Protein AF-A0AAJ1PXS3-F1 (afdb_monomer_lite)

Secondary structure (DSSP, 8-state):
----------S-----TTSSS-S-HHHHHHHHHHHHHHHHHHHHHSHHHHHHHHHHHHHHHHHHHHHHHHTT---GGG-TTHHHHHHHT-HHHHHHHHHHHHHHHHHTSS--HHHHHHHHHHHHHHHHHHHHHHHHHHHT-----

Structure (mmCIF, N/CA/C/O backbone):
data_AF-A0AAJ1PXS3-F1
#
_entry.id   AF-A0AAJ1PXS3-F1
#
loop_
_atom_site.group_PDB
_atom_site.id
_atom_site.type_symbol
_atom_site.label_atom_id
_atom_site.label_alt_id
_atom_site.label_comp_id
_atom_site.label_asym_id
_atom_site.label_entity_id
_atom_site.label_seq_id
_atom_site.pdbx_PDB_ins_code
_atom_site.Cartn_x
_atom_site.Cartn_y
_atom_site.Cartn_z
_atom_site.occupancy
_atom_site.B_iso_or_equiv
_atom_site.auth_seq_id
_atom_site.auth_comp_id
_atom_site.auth_asym_id
_atom_site.auth_atom_id
_atom_site.pdbx_PDB_model_num
ATOM 1 N N . MET A 1 1 ? 68.675 39.788 49.859 1.00 35.25 1 MET A N 1
ATOM 2 C CA . MET A 1 1 ? 68.290 41.190 50.119 1.00 35.25 1 MET A CA 1
ATOM 3 C C . MET A 1 1 ? 66.802 41.316 49.844 1.00 35.25 1 MET A C 1
ATOM 5 O O . MET A 1 1 ? 66.431 40.938 48.748 1.00 35.25 1 MET A O 1
ATOM 9 N N . SER A 1 2 ? 66.034 41.761 50.854 1.00 37.41 2 SER A N 1
ATOM 10 C CA . SER A 1 2 ? 64.747 42.503 50.823 1.00 37.41 2 SER A CA 1
ATOM 11 C C . SER A 1 2 ? 63.659 42.139 49.794 1.00 37.41 2 SER A C 1
ATOM 13 O O . SER A 1 2 ? 63.946 41.996 48.622 1.00 37.41 2 SER A O 1
ATOM 15 N N . SER A 1 3 ? 62.356 42.128 50.084 1.00 36.72 3 SER A N 1
ATOM 16 C CA . SER A 1 3 ? 61.568 42.507 51.264 1.00 36.72 3 SER A CA 1
ATOM 17 C C . SER A 1 3 ? 60.103 42.063 51.046 1.00 36.72 3 SER A C 1
ATOM 19 O O . SER A 1 3 ? 59.695 41.721 49.942 1.00 36.72 3 SER A O 1
ATOM 21 N N . THR A 1 4 ? 59.372 42.084 52.151 1.00 42.66 4 THR A N 1
ATOM 22 C CA . THR A 1 4 ? 58.052 41.591 52.574 1.00 42.66 4 THR A CA 1
ATOM 23 C C . THR A 1 4 ? 56.787 42.218 51.934 1.00 42.66 4 THR A C 1
ATOM 25 O O . THR A 1 4 ? 56.844 43.338 51.437 1.00 42.66 4 THR A O 1
ATOM 28 N N . LEU A 1 5 ? 55.645 41.537 52.194 1.00 39.19 5 LEU A N 1
ATOM 29 C CA . LEU A 1 5 ? 54.218 41.970 52.277 1.00 39.19 5 LEU A CA 1
ATOM 30 C C . LEU A 1 5 ? 53.416 41.857 50.964 1.00 39.19 5 LEU A C 1
ATOM 32 O O . LEU A 1 5 ? 53.876 42.314 49.934 1.00 39.19 5 LEU A O 1
ATOM 36 N N . GLY A 1 6 ? 52.200 41.307 50.886 1.00 34.50 6 GLY A N 1
ATOM 37 C CA . GLY A 1 6 ? 51.200 40.855 51.860 1.00 34.50 6 GLY A CA 1
ATOM 38 C C . GLY A 1 6 ? 49.787 41.054 51.258 1.00 34.50 6 GLY A C 1
ATOM 39 O O . GLY A 1 6 ? 49.642 41.863 50.349 1.00 34.50 6 GLY A O 1
ATOM 40 N N . ALA A 1 7 ? 48.784 40.358 51.818 1.00 39.12 7 ALA A N 1
ATOM 41 C CA . ALA A 1 7 ? 47.315 40.445 51.619 1.00 39.12 7 ALA A CA 1
ATOM 42 C C . ALA A 1 7 ? 46.698 39.317 50.759 1.00 39.12 7 ALA A C 1
ATOM 44 O O . ALA A 1 7 ? 46.916 39.234 49.559 1.00 39.12 7 ALA A O 1
ATOM 45 N N . PHE A 1 8 ? 46.090 38.296 51.378 1.00 39.41 8 PHE A N 1
ATOM 46 C CA . PHE A 1 8 ? 44.683 38.237 51.830 1.00 39.41 8 PHE A CA 1
ATOM 47 C C . PHE A 1 8 ? 43.662 38.407 50.695 1.00 39.41 8 PHE A C 1
ATOM 49 O O . PHE A 1 8 ? 43.231 39.516 50.401 1.00 39.41 8 PHE A O 1
ATOM 56 N N . THR A 1 9 ? 43.182 37.281 50.168 1.00 43.16 9 THR A N 1
ATOM 57 C CA . THR A 1 9 ? 41.796 37.146 49.706 1.00 43.16 9 THR A CA 1
ATOM 58 C C . THR A 1 9 ? 41.196 35.862 50.276 1.00 43.16 9 THR A C 1
ATOM 60 O O . THR A 1 9 ? 41.877 34.881 50.577 1.00 43.16 9 THR A O 1
ATOM 63 N N . THR A 1 10 ? 39.915 35.967 50.583 1.00 37.00 10 THR A N 1
ATOM 64 C CA . THR A 1 10 ? 39.189 35.256 51.629 1.00 37.00 10 THR A CA 1
ATOM 65 C C . THR A 1 10 ? 38.614 33.924 51.148 1.00 37.00 10 THR A C 1
ATOM 67 O O . THR A 1 10 ? 38.232 33.754 49.996 1.00 37.00 10 THR A O 1
ATOM 70 N N . ARG A 1 11 ? 38.503 32.981 52.087 1.00 40.62 11 ARG A N 1
ATOM 71 C CA . ARG A 1 11 ? 37.825 31.682 51.989 1.00 40.62 11 ARG A CA 1
ATOM 72 C C . ARG A 1 11 ? 36.327 31.860 51.702 1.00 40.62 11 ARG A C 1
ATOM 74 O O . ARG A 1 11 ? 35.537 31.858 52.640 1.00 40.62 11 ARG A O 1
ATOM 81 N N . ALA A 1 12 ? 35.935 32.017 50.441 1.00 41.00 12 ALA A N 1
ATOM 82 C CA . ALA A 1 12 ? 34.523 32.030 50.049 1.00 41.00 12 ALA A CA 1
ATOM 83 C C . ALA A 1 12 ? 34.316 31.744 48.551 1.00 41.00 12 ALA A C 1
ATOM 85 O O . ALA A 1 12 ? 33.699 32.549 47.876 1.00 41.00 12 ALA A O 1
ATOM 86 N N . GLU A 1 13 ? 34.825 30.630 48.008 1.00 37.28 13 GLU A N 1
ATOM 87 C CA . GLU A 1 13 ? 34.508 30.265 46.608 1.00 37.28 13 GLU A CA 1
ATOM 88 C C . GLU A 1 13 ? 34.712 28.774 46.279 1.00 37.28 13 GLU A C 1
ATOM 90 O O . GLU A 1 13 ? 35.157 28.383 45.205 1.00 37.28 13 GLU A O 1
ATOM 95 N N . GLN A 1 14 ? 34.373 27.898 47.227 1.00 37.06 14 GLN A N 1
ATOM 96 C CA . GLN A 1 14 ? 34.227 26.457 46.977 1.00 37.06 14 GLN A CA 1
ATOM 97 C C . GLN A 1 14 ? 32.895 25.967 47.548 1.00 37.06 14 GLN A C 1
ATOM 99 O O . GLN A 1 14 ? 32.838 25.053 48.366 1.00 37.06 14 GLN A O 1
ATOM 104 N N . SER A 1 15 ? 31.800 26.604 47.134 1.00 35.62 15 SER A N 1
ATOM 105 C CA . SER A 1 15 ? 30.462 26.045 47.299 1.00 35.62 15 SER A CA 1
ATOM 106 C C . SER A 1 15 ? 30.065 25.309 46.023 1.00 35.62 15 SER A C 1
ATOM 108 O O . SER A 1 15 ? 29.750 25.909 45.001 1.00 35.62 15 SER A O 1
ATOM 110 N N . ASP A 1 16 ? 30.067 23.988 46.149 1.00 48.03 16 ASP A N 1
ATOM 111 C CA . ASP A 1 16 ? 28.994 23.145 45.636 1.00 48.03 16 ASP A CA 1
ATOM 112 C C . ASP A 1 16 ? 28.876 22.944 44.112 1.00 48.03 16 ASP A C 1
ATOM 114 O O . ASP A 1 16 ? 27.896 23.305 43.467 1.00 48.03 16 ASP A O 1
ATOM 118 N N . LYS A 1 17 ? 29.855 22.229 43.543 1.00 39.69 17 LYS A N 1
ATOM 119 C CA . LYS A 1 17 ? 29.718 21.567 42.230 1.00 39.69 17 LYS A CA 1
ATOM 120 C C . LYS A 1 17 ? 28.902 20.258 42.281 1.00 39.69 17 LYS A C 1
ATOM 122 O O . LYS A 1 17 ? 28.850 19.554 41.281 1.00 39.69 17 LYS A O 1
ATOM 127 N N . ARG A 1 18 ? 28.284 19.899 43.418 1.00 37.97 18 ARG A N 1
ATOM 128 C CA . ARG A 1 18 ? 27.483 18.663 43.553 1.00 37.97 18 ARG A CA 1
ATOM 129 C C . ARG A 1 18 ? 25.984 18.866 43.332 1.00 37.97 18 ARG A C 1
ATOM 131 O O . ARG A 1 18 ? 25.262 17.882 43.274 1.00 37.97 18 ARG A O 1
ATOM 138 N N . ARG A 1 19 ? 25.522 20.105 43.146 1.00 36.56 19 ARG A N 1
ATOM 139 C CA . ARG A 1 19 ? 24.089 20.428 43.044 1.00 36.56 19 ARG A CA 1
ATOM 140 C C . ARG A 1 19 ? 23.492 20.397 41.628 1.00 36.56 19 ARG A C 1
ATOM 142 O O . ARG A 1 19 ? 22.284 20.494 41.492 1.00 36.56 19 ARG A O 1
ATOM 149 N N . TRP A 1 20 ? 24.312 20.272 40.581 1.00 30.86 20 TRP A N 1
ATOM 150 C CA . TRP A 1 20 ? 23.882 20.445 39.178 1.00 30.86 20 TRP A CA 1
ATOM 151 C C . TRP A 1 20 ? 23.625 19.149 38.390 1.00 30.86 20 TRP A C 1
ATOM 153 O O . TRP A 1 20 ? 23.290 19.229 37.216 1.00 30.86 20 TRP A O 1
ATOM 163 N N . THR A 1 21 ? 23.776 17.968 38.997 1.00 41.88 21 THR A N 1
ATOM 164 C CA . THR A 1 21 ? 23.478 16.677 38.323 1.00 41.88 21 THR A CA 1
ATOM 165 C C . THR A 1 21 ? 22.140 16.069 38.738 1.00 41.88 21 THR A C 1
ATOM 167 O O . THR A 1 21 ? 21.805 14.985 38.291 1.00 41.88 21 THR A O 1
ATOM 170 N N . ASP A 1 22 ? 21.361 16.794 39.539 1.00 45.19 22 ASP A N 1
ATOM 171 C CA . ASP A 1 22 ? 20.013 16.404 39.967 1.00 45.19 22 ASP A CA 1
ATOM 172 C C . ASP A 1 22 ? 18.957 17.223 39.200 1.00 45.19 22 ASP A C 1
ATOM 174 O O . ASP A 1 22 ? 17.957 17.683 39.751 1.00 45.19 22 ASP A O 1
ATOM 178 N N . VAL A 1 23 ? 19.240 17.506 37.920 1.00 52.03 23 VAL A N 1
ATOM 179 C CA . VAL A 1 23 ? 18.258 18.077 36.991 1.00 52.03 23 VAL A CA 1
ATOM 180 C C . VAL A 1 23 ? 17.321 16.942 36.595 1.00 52.03 23 VAL A C 1
ATOM 182 O O . VAL A 1 23 ? 17.567 16.223 35.640 1.00 52.03 23 VAL A O 1
ATOM 185 N N . ASP A 1 24 ? 16.316 16.766 37.445 1.00 55.88 24 ASP A N 1
ATOM 186 C CA . ASP A 1 24 ? 15.012 16.137 37.239 1.00 55.88 24 ASP A CA 1
ATOM 187 C C . ASP A 1 24 ? 14.907 15.116 36.086 1.00 55.88 24 ASP A C 1
ATOM 189 O O . ASP A 1 24 ? 14.288 15.374 35.053 1.00 55.88 24 ASP A O 1
ATOM 193 N N . ASP A 1 25 ? 15.419 13.907 36.335 1.00 53.34 25 ASP A N 1
ATOM 194 C CA . ASP A 1 25 ? 15.112 12.653 35.612 1.00 53.34 25 ASP A CA 1
ATOM 195 C C . ASP A 1 25 ? 13.588 12.456 35.424 1.00 53.34 25 ASP A C 1
ATOM 197 O O . ASP A 1 25 ? 13.117 11.877 34.452 1.00 53.34 25 ASP A O 1
ATOM 201 N N . ARG A 1 26 ? 12.770 13.049 36.310 1.00 49.19 26 ARG A N 1
ATOM 202 C CA . ARG A 1 26 ? 11.301 12.999 36.229 1.00 49.19 26 ARG A CA 1
ATOM 203 C C . ARG A 1 26 ? 10.712 13.785 35.060 1.00 49.19 26 ARG A C 1
ATOM 205 O O . ARG A 1 26 ? 9.557 13.559 34.705 1.00 49.19 26 ARG A O 1
ATOM 212 N N . SER A 1 27 ? 11.459 14.740 34.506 1.00 50.22 27 SER A N 1
ATOM 213 C CA . SER A 1 27 ? 10.998 15.547 33.374 1.00 50.22 27 SER A CA 1
ATOM 214 C C . SER A 1 27 ? 11.087 14.785 32.049 1.00 50.22 27 SER A C 1
ATOM 216 O O . SER A 1 27 ? 10.171 14.920 31.241 1.00 50.22 27 SER A O 1
ATOM 218 N N . GLU A 1 28 ? 12.102 13.927 31.878 1.00 54.34 28 GLU A N 1
ATOM 219 C CA . GLU A 1 28 ? 12.219 12.996 30.744 1.00 54.34 28 GLU A CA 1
ATOM 220 C C . GLU A 1 28 ? 11.205 11.847 30.867 1.00 54.34 28 GLU A C 1
ATOM 222 O O . GLU A 1 28 ? 10.489 11.545 29.914 1.00 54.34 28 GLU A O 1
ATOM 227 N N . THR A 1 29 ? 11.012 11.285 32.068 1.00 60.03 29 THR A N 1
ATOM 228 C CA . THR A 1 29 ? 10.004 10.226 32.261 1.00 60.03 29 THR A CA 1
ATOM 229 C C . THR A 1 29 ? 8.576 10.726 32.046 1.00 60.03 29 THR A C 1
ATOM 231 O O . THR A 1 29 ? 7.736 9.994 31.537 1.00 60.03 29 THR A O 1
ATOM 234 N N . ALA A 1 30 ? 8.276 11.974 32.422 1.00 61.66 30 ALA A N 1
ATOM 235 C CA . ALA A 1 30 ? 6.953 12.553 32.204 1.00 61.66 30 ALA A CA 1
ATOM 236 C C . ALA A 1 30 ? 6.674 12.818 30.715 1.00 61.66 30 ALA A C 1
ATOM 238 O O . ALA A 1 30 ? 5.530 12.670 30.285 1.00 61.66 30 ALA A O 1
ATOM 239 N N . SER A 1 31 ? 7.686 13.189 29.918 1.00 64.81 31 SER A N 1
ATOM 240 C CA . SER A 1 31 ? 7.533 13.259 28.459 1.00 64.81 31 SER A CA 1
ATOM 241 C C . SER A 1 31 ? 7.320 11.879 27.848 1.00 64.81 31 SER A C 1
ATOM 243 O O . SER A 1 31 ? 6.391 11.729 27.060 1.00 64.81 31 SER A O 1
ATOM 245 N N . ASP A 1 32 ? 8.077 10.869 28.279 1.00 73.88 32 ASP A N 1
ATOM 246 C CA . ASP A 1 32 ? 7.943 9.495 27.781 1.00 73.88 32 ASP A CA 1
ATOM 247 C C . ASP A 1 32 ? 6.567 8.896 28.123 1.00 73.88 32 ASP A C 1
ATOM 249 O O . ASP A 1 32 ? 5.936 8.229 27.302 1.00 73.88 32 ASP A O 1
ATOM 253 N N . GLU A 1 33 ? 6.050 9.168 29.325 1.00 74.62 33 GLU A N 1
ATOM 254 C CA . GLU A 1 33 ? 4.712 8.746 29.752 1.00 74.62 33 GLU A CA 1
ATOM 255 C C . GLU A 1 33 ? 3.603 9.425 28.940 1.00 74.62 33 GLU A C 1
ATOM 257 O O . GLU A 1 33 ? 2.620 8.779 28.567 1.00 74.62 33 GLU A O 1
ATOM 262 N N . VAL A 1 34 ? 3.744 10.722 28.653 1.00 75.38 34 VAL A N 1
ATOM 263 C CA . VAL A 1 34 ? 2.778 11.470 27.837 1.00 75.38 34 VAL A CA 1
ATOM 264 C C . VAL A 1 34 ? 2.829 11.023 26.377 1.00 75.38 34 VAL A C 1
ATOM 266 O O . VAL A 1 34 ? 1.768 10.870 25.772 1.00 75.38 34 VAL A O 1
ATOM 269 N N . GLU A 1 35 ? 4.014 10.770 25.817 1.00 74.31 35 GLU A N 1
ATOM 270 C CA . GLU A 1 35 ? 4.167 10.207 24.471 1.00 74.31 35 GLU A CA 1
ATOM 271 C C . GLU A 1 35 ? 3.548 8.812 24.390 1.00 74.31 35 GLU A C 1
ATOM 273 O O . GLU A 1 35 ? 2.696 8.574 23.535 1.00 74.31 35 GLU A O 1
ATOM 278 N N . SER A 1 36 ? 3.853 7.934 25.347 1.00 74.75 36 SER A N 1
ATOM 279 C CA . SER A 1 36 ? 3.259 6.598 25.425 1.00 74.75 36 SER A CA 1
ATOM 280 C C . SER A 1 36 ? 1.730 6.646 25.557 1.00 74.75 36 SER A C 1
ATOM 282 O O . SER A 1 36 ? 1.014 5.887 24.900 1.00 74.75 36 SER A O 1
ATOM 284 N N . ALA A 1 37 ? 1.193 7.570 26.359 1.00 71.00 37 ALA A N 1
ATOM 285 C CA . ALA A 1 37 ? -0.249 7.756 26.504 1.00 71.00 37 ALA A CA 1
ATOM 286 C C . ALA A 1 37 ? -0.902 8.331 25.236 1.00 71.00 37 ALA A C 1
ATOM 288 O O . ALA A 1 37 ? -2.027 7.951 24.899 1.00 71.00 37 ALA A O 1
ATOM 289 N N . LEU A 1 38 ? -0.218 9.230 24.524 1.00 71.38 38 LEU A N 1
ATOM 290 C CA . LEU A 1 38 ? -0.682 9.785 23.255 1.00 71.38 38 LEU A CA 1
ATOM 291 C C . LEU A 1 38 ? -0.698 8.713 22.160 1.00 71.38 38 LEU A C 1
ATOM 293 O O . LEU A 1 38 ? -1.700 8.592 21.453 1.00 71.38 38 LEU A O 1
ATOM 297 N N . GLU A 1 39 ? 0.352 7.897 22.070 1.00 69.75 39 GLU A N 1
ATOM 298 C CA . GLU A 1 39 ? 0.412 6.730 21.188 1.00 69.75 39 GLU A CA 1
ATOM 299 C C . GLU A 1 39 ? -0.721 5.749 21.509 1.00 69.75 39 GLU A C 1
ATOM 301 O O . GLU A 1 39 ? -1.482 5.357 20.621 1.00 69.75 39 GLU A O 1
ATOM 306 N N . ALA A 1 40 ? -0.917 5.417 22.789 1.00 68.75 40 ALA A N 1
ATOM 307 C CA . ALA A 1 40 ? -2.003 4.548 23.233 1.00 68.75 40 ALA A CA 1
ATOM 308 C C . ALA A 1 40 ? -3.389 5.121 22.888 1.00 68.75 40 ALA A C 1
ATOM 310 O O . ALA A 1 40 ? -4.276 4.378 22.469 1.00 68.75 40 ALA A O 1
ATOM 311 N N . ALA A 1 41 ? -3.592 6.436 23.014 1.00 64.25 41 ALA A N 1
ATOM 312 C CA . ALA A 1 41 ? -4.847 7.096 22.659 1.00 64.25 41 ALA A CA 1
ATOM 313 C C . ALA A 1 41 ? -5.098 7.107 21.139 1.00 64.25 41 ALA A C 1
ATOM 315 O O . ALA A 1 41 ? -6.226 6.874 20.695 1.00 64.25 41 ALA A O 1
ATOM 316 N N . GLN A 1 42 ? -4.061 7.334 20.330 1.00 65.56 42 GLN A N 1
ATOM 317 C CA . GLN A 1 42 ? -4.139 7.259 18.869 1.00 65.56 42 GLN A CA 1
ATOM 318 C C . GLN A 1 42 ? -4.466 5.836 18.404 1.00 65.56 42 GLN A C 1
ATOM 320 O O . GLN A 1 42 ? -5.363 5.658 17.574 1.00 65.56 42 GLN A O 1
ATOM 325 N N . LEU A 1 43 ? -3.820 4.828 18.993 1.00 61.84 43 LEU A N 1
ATOM 326 C CA . LEU A 1 43 ? -4.128 3.413 18.778 1.00 61.84 43 LEU A CA 1
ATOM 327 C C . LEU A 1 43 ? -5.574 3.089 19.189 1.00 61.84 43 LEU A C 1
ATOM 329 O O . LEU A 1 43 ? -6.322 2.488 18.417 1.00 61.84 43 LEU A O 1
ATOM 333 N N . ALA A 1 44 ? -6.012 3.567 20.358 1.00 60.56 44 ALA A N 1
ATOM 334 C CA . ALA A 1 44 ? -7.360 3.339 20.877 1.00 60.56 44 ALA A CA 1
ATOM 335 C C . ALA A 1 44 ? -8.464 4.006 20.038 1.00 60.56 44 ALA A C 1
ATOM 337 O O . ALA A 1 44 ? -9.581 3.489 19.975 1.00 60.56 44 ALA A O 1
ATOM 338 N N . SER A 1 45 ? -8.168 5.124 19.364 1.00 67.06 45 SER A N 1
ATOM 339 C CA . SER A 1 45 ? -9.121 5.784 18.461 1.00 67.06 45 SER A CA 1
ATOM 340 C C . SER A 1 45 ? -9.506 4.911 17.256 1.00 67.06 45 SER A C 1
ATOM 342 O O . SER A 1 45 ? -10.560 5.117 16.655 1.00 67.06 45 SER A O 1
ATOM 344 N N . GLY A 1 46 ? -8.665 3.933 16.895 1.00 71.75 46 GLY A N 1
ATOM 345 C CA . GLY A 1 46 ? -8.821 3.075 15.717 1.00 71.75 46 GLY A CA 1
ATOM 346 C C . GLY A 1 46 ? -8.519 3.770 14.384 1.00 71.75 46 GLY A C 1
ATOM 347 O O . GLY A 1 46 ? -8.197 3.095 13.410 1.00 71.75 46 GLY A O 1
ATOM 348 N N . GLU A 1 47 ? -8.543 5.104 14.334 1.00 85.50 47 GLU A N 1
ATOM 349 C CA . GLU A 1 47 ? -8.279 5.885 13.119 1.00 85.50 47 GLU A CA 1
ATOM 350 C C . GLU A 1 47 ? -6.824 5.748 12.652 1.00 85.50 47 GLU A C 1
ATOM 352 O O . GLU A 1 47 ? -6.576 5.621 11.454 1.00 85.50 47 GLU A O 1
ATOM 357 N N . TYR A 1 48 ? -5.867 5.673 13.586 1.00 90.12 48 TYR A N 1
ATOM 358 C CA . TYR A 1 48 ? -4.472 5.368 13.252 1.00 90.12 48 TYR A CA 1
ATOM 359 C C . TYR A 1 48 ? -4.351 4.011 12.549 1.00 90.12 48 TYR A C 1
ATOM 361 O O . TYR A 1 48 ? -3.769 3.929 11.469 1.00 90.12 48 TYR A O 1
ATOM 369 N N . GLY A 1 49 ? -4.968 2.968 13.119 1.00 93.81 49 GLY A N 1
ATOM 370 C CA . GLY A 1 49 ? -4.985 1.622 12.543 1.00 93.81 49 GLY A CA 1
ATOM 371 C C . GLY A 1 49 ? -5.580 1.597 11.136 1.00 93.81 49 GLY A C 1
ATOM 372 O O . GLY A 1 49 ? -5.033 0.961 10.238 1.00 93.81 49 GLY A O 1
ATOM 373 N N . ILE A 1 50 ? -6.679 2.323 10.922 1.00 95.56 50 ILE A N 1
ATOM 374 C CA . ILE A 1 50 ? -7.328 2.444 9.611 1.00 95.56 50 ILE A CA 1
ATOM 375 C C . ILE A 1 50 ? -6.398 3.128 8.605 1.00 95.56 50 ILE A C 1
ATOM 377 O O . ILE A 1 50 ? -6.265 2.646 7.480 1.00 95.56 50 ILE A O 1
ATOM 381 N N . ALA A 1 51 ? -5.728 4.211 9.003 1.00 94.88 51 ALA A N 1
ATOM 382 C CA . ALA A 1 51 ? -4.806 4.939 8.139 1.00 94.88 51 ALA A CA 1
ATOM 383 C C . ALA A 1 51 ? -3.608 4.075 7.716 1.00 94.88 51 ALA A C 1
ATOM 385 O O . ALA A 1 51 ? -3.312 3.985 6.525 1.00 94.88 51 ALA A O 1
ATOM 386 N N . VAL A 1 52 ? -2.954 3.380 8.656 1.00 96.12 52 VAL A N 1
ATOM 387 C CA . VAL A 1 52 ? -1.817 2.506 8.313 1.00 96.12 52 VAL A CA 1
ATOM 388 C C . VAL A 1 52 ? -2.253 1.296 7.481 1.00 96.12 52 VAL A C 1
ATOM 390 O O . VAL A 1 52 ? -1.546 0.903 6.552 1.00 96.12 52 VAL A O 1
ATOM 393 N N . ALA A 1 53 ? -3.447 0.750 7.734 1.00 97.88 53 ALA A N 1
ATOM 394 C CA . ALA A 1 53 ? -4.012 -0.329 6.927 1.00 97.88 53 ALA A CA 1
ATOM 395 C C . ALA A 1 53 ? -4.347 0.119 5.493 1.00 97.88 53 ALA A C 1
ATOM 397 O O . ALA A 1 53 ? -4.191 -0.670 4.564 1.00 97.88 53 ALA A O 1
ATOM 398 N N . ALA A 1 54 ? -4.762 1.376 5.298 1.00 97.81 54 ALA A N 1
ATOM 399 C CA . ALA A 1 54 ? -5.007 1.952 3.975 1.00 97.81 54 ALA A CA 1
ATOM 400 C C . ALA A 1 54 ? -3.718 2.167 3.163 1.00 97.81 54 ALA A C 1
ATOM 402 O O . ALA A 1 54 ? -3.764 2.141 1.938 1.00 97.81 54 ALA A O 1
ATOM 403 N N . VAL A 1 55 ? -2.573 2.372 3.821 1.00 97.50 55 VAL A N 1
ATOM 404 C CA . VAL A 1 55 ? -1.274 2.546 3.148 1.00 97.50 55 VAL A CA 1
ATOM 405 C C . VAL A 1 55 ? -0.644 1.203 2.783 1.00 97.50 55 VAL A C 1
ATOM 407 O O . VAL A 1 55 ? -0.030 1.082 1.732 1.00 97.50 55 VAL A O 1
ATOM 410 N N . LEU A 1 56 ? -0.812 0.167 3.609 1.00 98.50 56 LEU A N 1
ATOM 411 C CA . LEU A 1 56 ? -0.122 -1.115 3.435 1.00 98.50 56 LEU A CA 1
ATOM 412 C C . LEU A 1 56 ? -0.190 -1.735 2.013 1.00 98.50 56 LEU A C 1
ATOM 414 O O . LEU A 1 56 ? 0.831 -2.285 1.587 1.00 98.50 56 LEU A O 1
ATOM 418 N N . PRO A 1 57 ? -1.305 -1.669 1.253 1.00 98.44 57 PRO A N 1
ATOM 419 C CA . PRO A 1 57 ? -1.351 -2.203 -0.106 1.00 98.44 57 PRO A CA 1
ATOM 420 C C . PRO A 1 57 ? -0.278 -1.646 -1.044 1.00 98.44 57 PRO A C 1
ATOM 422 O O . PRO A 1 57 ? 0.228 -2.415 -1.856 1.00 98.44 57 PRO A O 1
ATOM 425 N N . CYS A 1 58 ? 0.130 -0.377 -0.914 1.00 97.56 58 CYS A N 1
ATOM 426 C CA . CYS A 1 58 ? 1.130 0.203 -1.816 1.00 97.56 58 CYS A CA 1
ATOM 427 C C . CYS A 1 58 ? 2.519 -0.426 -1.628 1.00 97.56 58 CYS A C 1
ATOM 429 O O . CYS A 1 58 ? 3.238 -0.640 -2.598 1.00 97.56 58 CYS A O 1
ATOM 431 N N . PHE A 1 59 ? 2.878 -0.814 -0.401 1.00 98.19 59 PHE A N 1
ATOM 432 C CA . PHE A 1 59 ? 4.103 -1.571 -0.135 1.00 98.19 59 PHE A CA 1
ATOM 433 C C . PHE A 1 59 ? 3.943 -3.024 -0.576 1.00 98.19 59 PHE A C 1
ATOM 435 O O . PHE A 1 59 ? 4.739 -3.552 -1.351 1.00 98.19 59 PHE A O 1
ATOM 442 N N . TRP A 1 60 ? 2.882 -3.677 -0.101 1.00 98.50 60 TRP A N 1
ATOM 443 C CA . TRP A 1 60 ? 2.743 -5.121 -0.248 1.00 98.50 60 TRP A CA 1
ATOM 444 C C . TRP A 1 60 ? 2.470 -5.537 -1.700 1.00 98.50 60 TRP A C 1
ATOM 446 O O . TRP A 1 60 ? 3.131 -6.441 -2.209 1.00 98.50 60 TRP A O 1
ATOM 456 N N . ILE A 1 61 ? 1.549 -4.875 -2.404 1.00 98.44 61 ILE A N 1
ATOM 457 C CA . ILE A 1 61 ? 1.226 -5.231 -3.794 1.00 98.44 61 ILE A CA 1
ATOM 458 C C . ILE A 1 61 ? 2.444 -5.021 -4.691 1.00 98.44 61 ILE A C 1
ATOM 460 O O . ILE A 1 61 ? 2.771 -5.913 -5.469 1.00 98.44 61 ILE A O 1
ATOM 464 N N . TYR A 1 62 ? 3.152 -3.900 -4.552 1.00 98.06 62 TYR A N 1
ATOM 465 C CA . TYR A 1 62 ? 4.345 -3.643 -5.357 1.00 98.06 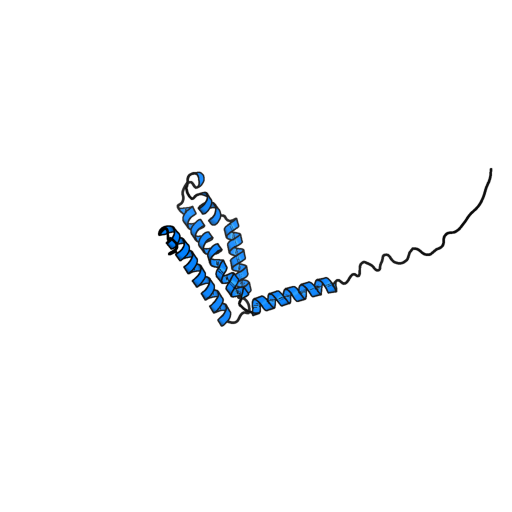62 TYR A CA 1
ATOM 466 C C . TYR A 1 62 ? 5.459 -4.647 -5.064 1.00 98.06 62 TYR A C 1
ATOM 468 O O . TYR A 1 62 ? 6.063 -5.157 -6.002 1.00 98.06 62 TYR A O 1
ATOM 476 N N . GLN A 1 63 ? 5.687 -4.997 -3.794 1.00 98.31 63 GLN A N 1
ATOM 477 C CA . GLN A 1 63 ? 6.669 -6.016 -3.420 1.00 98.31 63 GLN A CA 1
ATOM 478 C C . GLN A 1 63 ? 6.353 -7.375 -4.059 1.00 98.31 63 GLN A C 1
ATOM 480 O O . GLN A 1 63 ? 7.248 -8.035 -4.588 1.00 98.31 63 GLN A O 1
ATOM 485 N N . VAL A 1 64 ? 5.080 -7.787 -4.047 1.00 97.75 64 VAL A N 1
ATOM 486 C CA . VAL A 1 64 ? 4.630 -9.029 -4.695 1.00 97.75 64 VAL A CA 1
ATOM 487 C C . VAL A 1 64 ? 4.817 -8.944 -6.207 1.00 97.75 64 VAL A C 1
ATOM 489 O O . VAL A 1 64 ? 5.483 -9.799 -6.776 1.00 97.75 64 VAL A O 1
ATOM 492 N N . VAL A 1 65 ? 4.299 -7.901 -6.859 1.00 97.62 65 VAL A N 1
ATOM 493 C CA . VAL A 1 65 ? 4.386 -7.741 -8.320 1.00 97.62 65 VAL A CA 1
ATOM 494 C C . VAL A 1 65 ? 5.839 -7.680 -8.793 1.00 97.62 65 VAL A C 1
ATOM 496 O O . VAL A 1 65 ? 6.186 -8.342 -9.766 1.00 97.62 65 VAL A O 1
ATOM 499 N N . GLY A 1 66 ? 6.699 -6.927 -8.104 1.00 97.25 66 GLY A N 1
ATOM 500 C CA . GLY A 1 66 ? 8.123 -6.848 -8.421 1.00 97.25 66 GLY A CA 1
ATOM 501 C C . GLY A 1 66 ? 8.804 -8.212 -8.326 1.00 97.25 66 GLY A C 1
ATOM 502 O O . GLY A 1 66 ? 9.512 -8.604 -9.252 1.00 97.25 66 GLY A O 1
ATOM 503 N N . THR A 1 67 ? 8.537 -8.958 -7.248 1.00 96.81 67 THR A N 1
ATOM 504 C CA . THR A 1 67 ? 9.091 -10.306 -7.040 1.00 96.81 67 THR A CA 1
ATOM 505 C C . THR A 1 67 ? 8.633 -11.277 -8.134 1.00 96.81 67 THR A C 1
ATOM 507 O O . THR A 1 67 ? 9.463 -11.954 -8.727 1.00 96.81 67 THR A O 1
ATOM 510 N N . GLU A 1 68 ? 7.339 -11.302 -8.463 1.00 96.75 68 GLU A N 1
ATOM 511 C CA . GLU A 1 68 ? 6.788 -12.177 -9.512 1.00 96.75 68 GLU A CA 1
ATOM 512 C C . GLU A 1 68 ? 7.329 -11.823 -10.910 1.00 96.75 68 GLU A C 1
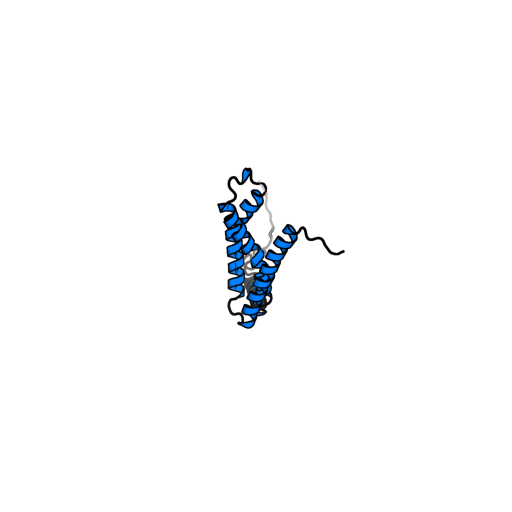ATOM 514 O O . GLU A 1 68 ? 7.595 -12.698 -11.736 1.00 96.75 68 GLU A O 1
ATOM 519 N N . LEU A 1 69 ? 7.525 -10.533 -11.201 1.00 97.31 69 LEU A N 1
ATOM 520 C CA . LEU A 1 69 ? 8.099 -10.103 -12.476 1.00 97.31 69 LEU A CA 1
ATOM 521 C C . LEU A 1 69 ? 9.583 -10.445 -12.583 1.00 97.31 69 LEU A C 1
ATOM 523 O O . LEU A 1 69 ? 10.031 -10.790 -13.676 1.00 97.31 69 LEU A O 1
ATOM 527 N N . LEU A 1 70 ? 10.338 -10.390 -11.483 1.00 96.81 70 LEU A N 1
ATOM 528 C CA . LEU A 1 70 ? 11.761 -10.736 -11.476 1.00 96.81 70 LEU A CA 1
ATOM 529 C C . LEU A 1 70 ? 12.005 -12.153 -12.019 1.00 96.81 70 LEU A C 1
ATOM 531 O O . LEU A 1 70 ? 12.938 -12.349 -12.798 1.00 96.81 70 LEU A O 1
ATOM 535 N N . ASP A 1 71 ? 11.124 -13.102 -11.697 1.00 92.69 71 ASP A N 1
ATOM 536 C CA . ASP A 1 71 ? 11.215 -14.494 -12.154 1.00 92.69 71 ASP A CA 1
ATOM 537 C C . ASP A 1 71 ? 11.086 -14.648 -13.682 1.00 92.69 71 ASP A C 1
ATOM 539 O O . ASP A 1 71 ? 11.526 -15.650 -14.251 1.00 92.69 71 ASP A O 1
ATOM 543 N N . THR A 1 72 ? 10.508 -13.658 -14.372 1.00 94.25 72 THR A N 1
ATOM 544 C CA . THR A 1 72 ? 10.247 -13.701 -15.824 1.00 94.25 72 THR A CA 1
ATOM 545 C C . THR A 1 72 ? 10.937 -12.592 -16.628 1.00 94.25 72 THR A C 1
ATOM 547 O O . THR A 1 72 ? 10.948 -12.655 -17.857 1.00 94.25 72 THR A O 1
ATOM 550 N N . ALA A 1 73 ? 11.556 -11.606 -15.969 1.00 93.06 73 ALA A N 1
ATOM 551 C CA . ALA A 1 73 ? 12.105 -10.400 -16.599 1.00 93.06 73 ALA A CA 1
ATOM 552 C C . ALA A 1 73 ? 13.367 -10.630 -17.452 1.00 93.06 73 ALA A C 1
ATOM 554 O O . ALA A 1 73 ? 13.694 -9.811 -18.313 1.00 93.06 73 ALA A O 1
ATOM 555 N N . GLY A 1 74 ? 14.088 -11.735 -17.237 1.00 93.25 74 GLY A N 1
ATOM 556 C CA . GLY A 1 74 ? 15.339 -12.020 -17.941 1.00 93.25 74 GLY A CA 1
ATOM 557 C C . GLY A 1 74 ? 16.479 -11.081 -17.528 1.00 93.25 74 GLY A C 1
ATOM 558 O O . GLY A 1 74 ? 16.765 -10.927 -16.344 1.00 93.25 74 GLY A O 1
ATOM 559 N N . ASP A 1 75 ? 17.173 -10.491 -18.505 1.00 95.12 75 ASP A N 1
ATOM 560 C CA . ASP A 1 75 ? 18.301 -9.580 -18.258 1.00 95.12 75 ASP A CA 1
ATOM 561 C C . ASP A 1 75 ? 17.803 -8.171 -17.902 1.00 95.12 75 ASP A C 1
ATOM 563 O O . ASP A 1 75 ? 17.462 -7.385 -18.790 1.00 95.12 75 ASP A O 1
ATOM 567 N N . LEU A 1 76 ? 17.784 -7.853 -16.603 1.00 95.62 76 LEU A N 1
ATOM 568 C CA . LEU A 1 76 ? 17.323 -6.558 -16.102 1.00 95.62 76 LEU A CA 1
ATOM 569 C C . LEU A 1 76 ? 18.112 -5.370 -16.666 1.00 95.62 76 LEU A C 1
ATOM 571 O O . LEU A 1 76 ? 17.506 -4.328 -16.893 1.00 95.62 76 LEU A O 1
ATOM 575 N N . GLU A 1 77 ? 19.412 -5.506 -16.951 1.00 96.06 77 GLU A N 1
ATOM 576 C CA . GLU A 1 77 ? 20.223 -4.388 -17.465 1.00 96.06 77 GLU A CA 1
ATOM 577 C C . GLU A 1 77 ? 19.771 -3.943 -18.862 1.00 96.06 77 GLU A C 1
ATOM 579 O O . GLU A 1 77 ? 19.944 -2.787 -19.249 1.00 96.06 77 GLU A O 1
ATOM 584 N N . LYS A 1 78 ? 19.183 -4.864 -19.632 1.00 96.44 78 LYS A N 1
ATOM 585 C CA . LYS A 1 78 ? 18.646 -4.595 -20.973 1.00 96.44 78 LYS A CA 1
ATOM 586 C C . LYS A 1 78 ? 17.126 -4.452 -20.988 1.00 96.44 78 LYS A C 1
ATOM 588 O O . LYS A 1 78 ? 16.556 -4.172 -22.044 1.00 96.44 78 LYS A O 1
ATOM 593 N N . HIS A 1 79 ? 16.462 -4.673 -19.856 1.00 96.31 79 HIS A N 1
ATOM 594 C CA . HIS A 1 79 ? 15.011 -4.679 -19.778 1.00 96.31 79 HIS A CA 1
ATOM 595 C C . HIS A 1 79 ? 14.482 -3.240 -19.670 1.00 96.31 79 HIS A C 1
ATOM 597 O O . HIS A 1 79 ? 14.913 -2.500 -18.787 1.00 96.31 79 HIS A O 1
ATOM 603 N N . PRO A 1 80 ? 13.500 -2.823 -20.494 1.00 96.94 80 PRO A N 1
ATOM 604 C CA . PRO A 1 80 ? 12.987 -1.446 -20.481 1.00 96.94 80 PRO A CA 1
ATOM 605 C C . PRO A 1 80 ? 12.364 -1.030 -19.138 1.00 96.94 80 PRO A C 1
ATOM 607 O O . PRO A 1 80 ? 12.241 0.157 -18.859 1.00 96.94 80 PRO A O 1
ATOM 610 N N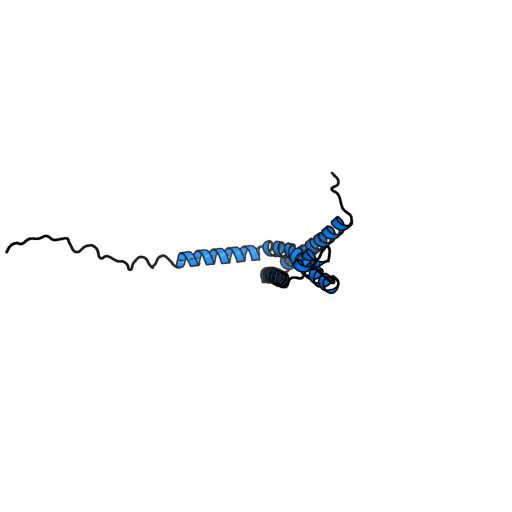 . TYR A 1 81 ? 11.989 -2.007 -18.306 1.00 96.62 81 TYR A N 1
ATOM 611 C CA . TYR A 1 81 ? 11.463 -1.809 -16.950 1.00 96.62 81 TYR A CA 1
ATOM 612 C C . TYR A 1 81 ? 12.388 -2.369 -15.856 1.00 96.62 81 TYR A C 1
ATOM 614 O O . TYR A 1 81 ? 11.934 -2.621 -14.742 1.00 96.62 81 TYR A O 1
ATOM 622 N N . GLY A 1 82 ? 13.663 -2.618 -16.179 1.00 97.56 82 GLY A N 1
ATOM 623 C CA . GLY A 1 82 ? 14.625 -3.284 -15.298 1.00 97.56 82 GLY A CA 1
ATOM 624 C C . GLY A 1 82 ? 14.777 -2.604 -13.940 1.00 97.56 82 GLY A C 1
ATOM 625 O O . GLY A 1 82 ? 14.666 -3.271 -12.915 1.00 97.56 82 GLY A O 1
ATOM 626 N N . ASP A 1 83 ? 14.919 -1.277 -13.929 1.00 97.94 83 ASP A N 1
ATOM 627 C CA . ASP A 1 83 ? 15.046 -0.488 -12.696 1.00 97.94 83 ASP A CA 1
ATOM 628 C C . ASP A 1 83 ? 13.807 -0.601 -11.798 1.00 97.94 83 ASP A C 1
ATOM 630 O O . ASP A 1 83 ? 13.922 -0.757 -10.583 1.00 97.94 83 ASP A O 1
ATOM 634 N N . TRP A 1 84 ? 12.610 -0.561 -12.392 1.00 97.94 84 TRP A N 1
ATOM 635 C CA . TRP A 1 84 ? 11.349 -0.655 -11.654 1.00 97.94 84 TRP A CA 1
ATOM 636 C C . TRP A 1 84 ? 11.189 -2.043 -11.023 1.00 97.94 84 TRP A C 1
ATOM 638 O O . TRP A 1 84 ? 10.919 -2.155 -9.829 1.00 97.94 84 TRP A O 1
ATOM 648 N N . ILE A 1 85 ? 11.429 -3.105 -11.800 1.00 98.12 85 ILE A N 1
ATOM 649 C CA . ILE A 1 85 ? 11.368 -4.490 -11.307 1.00 98.12 85 ILE A CA 1
ATOM 650 C C . ILE A 1 85 ? 12.424 -4.701 -10.217 1.00 98.12 85 ILE A C 1
ATOM 652 O O . ILE A 1 85 ? 12.108 -5.209 -9.143 1.00 98.12 85 ILE A O 1
ATOM 656 N N . GLY A 1 86 ? 13.659 -4.254 -10.460 1.00 97.62 86 GLY A N 1
ATOM 657 C CA . GLY A 1 86 ? 14.769 -4.370 -9.518 1.00 97.62 86 GLY A CA 1
ATOM 658 C C . GLY A 1 86 ? 14.522 -3.639 -8.199 1.00 97.62 86 GLY A C 1
ATOM 659 O O . GLY A 1 86 ? 14.889 -4.159 -7.148 1.00 97.62 86 GLY A O 1
ATOM 660 N N . MET A 1 87 ? 13.865 -2.476 -8.227 1.00 97.12 87 MET A N 1
ATOM 661 C CA . MET A 1 87 ? 13.484 -1.731 -7.025 1.00 97.12 87 MET A CA 1
ATOM 662 C C . MET A 1 87 ? 12.482 -2.511 -6.167 1.00 97.12 87 MET A C 1
ATOM 664 O O . MET A 1 87 ? 12.713 -2.709 -4.976 1.00 97.12 87 MET A O 1
ATOM 668 N N . TYR A 1 88 ? 11.379 -2.974 -6.756 1.00 98.00 88 TYR A N 1
ATOM 669 C CA . TYR A 1 88 ? 10.293 -3.592 -5.988 1.00 98.00 88 TYR A CA 1
ATOM 670 C C . TYR A 1 88 ? 10.528 -5.070 -5.652 1.00 98.00 88 TYR A C 1
ATOM 672 O O . TYR A 1 88 ? 9.954 -5.575 -4.689 1.00 98.00 88 TYR A O 1
ATOM 680 N N . ALA A 1 89 ? 11.417 -5.750 -6.378 1.00 97.25 89 ALA A N 1
ATOM 681 C CA . ALA A 1 89 ? 11.930 -7.069 -6.007 1.00 97.25 89 ALA A CA 1
ATOM 682 C C . ALA A 1 89 ? 13.113 -7.004 -5.019 1.00 97.25 89 ALA A C 1
ATOM 684 O O . ALA A 1 89 ? 13.639 -8.040 -4.604 1.00 97.25 89 ALA A O 1
ATOM 685 N N . ASN A 1 90 ? 13.574 -5.802 -4.651 1.00 97.31 90 ASN A N 1
ATOM 686 C CA . ASN A 1 90 ? 14.743 -5.630 -3.798 1.00 97.31 90 ASN A CA 1
ATOM 687 C C . ASN A 1 90 ? 14.487 -6.188 -2.382 1.00 97.31 90 ASN A C 1
ATOM 689 O O . ASN A 1 90 ? 13.486 -5.825 -1.755 1.00 97.31 90 ASN A O 1
ATOM 693 N N . PRO A 1 91 ? 15.413 -6.983 -1.810 1.00 97.38 91 PRO A N 1
ATOM 694 C CA . PRO A 1 91 ? 15.315 -7.440 -0.425 1.00 97.38 91 PRO A CA 1
ATOM 695 C C . PRO A 1 91 ? 15.134 -6.313 0.602 1.00 97.38 91 PRO A C 1
ATOM 697 O O . PRO A 1 91 ? 14.425 -6.501 1.584 1.00 97.38 91 PRO A O 1
ATOM 700 N N . VAL A 1 92 ? 15.720 -5.133 0.377 1.00 97.69 92 VAL A N 1
ATOM 701 C CA . VAL A 1 92 ? 15.544 -3.959 1.248 1.00 97.69 92 VAL A CA 1
ATOM 702 C C . VAL A 1 92 ? 14.084 -3.502 1.254 1.00 97.69 92 VAL A C 1
ATOM 704 O O . VAL A 1 92 ? 13.514 -3.309 2.325 1.00 97.69 92 VAL A O 1
ATOM 707 N N . PHE A 1 93 ? 13.445 -3.423 0.085 1.00 97.69 93 PHE A N 1
ATOM 708 C CA . PHE A 1 93 ? 12.026 -3.072 -0.019 1.00 97.69 93 PHE A CA 1
ATOM 709 C C . PHE A 1 93 ? 11.121 -4.147 0.611 1.00 97.69 93 PHE A C 1
ATOM 711 O O . PHE A 1 93 ? 10.087 -3.843 1.212 1.00 97.69 93 PHE A O 1
ATOM 718 N N . ALA A 1 94 ? 11.527 -5.420 0.543 1.00 97.75 94 ALA A N 1
ATOM 719 C CA . ALA A 1 94 ? 10.837 -6.501 1.243 1.00 97.75 94 ALA A CA 1
ATOM 720 C C . ALA A 1 94 ? 10.913 -6.354 2.774 1.00 97.75 94 ALA A C 1
ATOM 722 O O . ALA A 1 94 ? 9.914 -6.597 3.454 1.00 97.75 94 ALA A O 1
ATOM 723 N N . GLU A 1 95 ? 12.048 -5.917 3.327 1.00 98.38 95 GLU A N 1
ATOM 724 C CA . GLU A 1 95 ? 12.157 -5.606 4.759 1.00 98.38 95 GLU A CA 1
ATOM 725 C C . GLU A 1 95 ? 11.315 -4.384 5.152 1.00 98.38 95 GLU A C 1
ATOM 727 O O . GLU A 1 95 ? 10.603 -4.436 6.154 1.00 98.38 95 GLU A O 1
ATOM 732 N N . GLU A 1 96 ? 11.293 -3.324 4.339 1.00 97.56 96 GLU A N 1
ATOM 733 C CA . GLU A 1 96 ? 10.400 -2.175 4.554 1.00 97.56 96 GLU A CA 1
ATOM 734 C C . GLU A 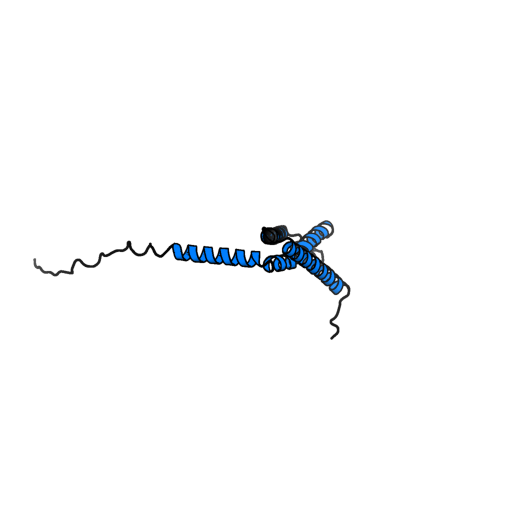1 96 ? 8.926 -2.605 4.568 1.00 97.56 96 GLU A C 1
ATOM 736 O O . GLU A 1 96 ? 8.171 -2.255 5.477 1.00 97.56 96 GLU A O 1
ATOM 741 N N . THR A 1 97 ? 8.525 -3.461 3.626 1.00 98.19 97 THR A N 1
ATOM 742 C CA . THR A 1 97 ? 7.169 -4.023 3.573 1.00 98.19 97 THR A CA 1
ATOM 743 C C . THR A 1 97 ? 6.840 -4.823 4.838 1.00 98.19 97 THR A C 1
ATOM 745 O O . THR A 1 97 ? 5.745 -4.688 5.391 1.00 98.19 97 THR A O 1
ATOM 748 N N . LYS A 1 98 ? 7.779 -5.632 5.351 1.00 98.31 98 LYS A N 1
ATOM 749 C CA . LYS A 1 98 ? 7.606 -6.357 6.624 1.00 98.31 98 LYS A CA 1
ATOM 750 C C . LYS A 1 98 ? 7.436 -5.405 7.808 1.00 98.31 98 LYS A C 1
ATOM 752 O O . LYS A 1 98 ? 6.598 -5.669 8.668 1.00 98.31 98 LYS A O 1
ATOM 757 N N . ILE A 1 99 ? 8.179 -4.298 7.845 1.00 98.12 99 ILE A N 1
ATOM 758 C CA . ILE A 1 99 ? 8.048 -3.275 8.892 1.00 98.12 99 ILE A CA 1
ATOM 759 C C . ILE A 1 99 ? 6.641 -2.672 8.872 1.00 98.12 99 ILE A C 1
ATOM 761 O O . ILE A 1 99 ? 5.988 -2.629 9.916 1.00 98.12 99 ILE A O 1
ATOM 765 N N . VAL A 1 100 ? 6.142 -2.268 7.699 1.00 96.75 100 VAL A N 1
ATOM 766 C CA . VAL A 1 100 ? 4.794 -1.687 7.563 1.00 96.75 100 VAL A CA 1
ATOM 767 C C . VAL A 1 100 ? 3.717 -2.694 7.972 1.00 96.75 100 VAL A C 1
ATOM 769 O O . VAL A 1 100 ? 2.789 -2.335 8.695 1.00 96.75 100 VAL A O 1
ATOM 772 N N . ARG A 1 101 ? 3.865 -3.976 7.612 1.00 98.12 101 ARG A N 1
ATOM 773 C CA . ARG A 1 101 ? 2.969 -5.044 8.094 1.00 98.12 101 ARG A CA 1
ATOM 774 C C . ARG A 1 101 ? 2.974 -5.147 9.616 1.00 98.12 101 ARG A C 1
ATOM 776 O O . ARG A 1 101 ? 1.909 -5.151 10.219 1.00 98.12 101 ARG A O 1
ATOM 783 N N . GLY A 1 102 ? 4.154 -5.132 10.235 1.00 97.62 102 GLY A N 1
ATOM 784 C CA . GLY A 1 102 ? 4.282 -5.155 11.691 1.00 97.62 102 GLY A CA 1
ATOM 785 C C . GLY A 1 102 ? 3.659 -3.934 12.379 1.00 97.62 102 GLY A C 1
ATOM 786 O O . GLY A 1 102 ? 3.133 -4.063 13.480 1.00 97.62 102 GLY A O 1
ATOM 787 N N . ILE A 1 103 ? 3.683 -2.755 11.746 1.00 95.50 103 ILE A N 1
ATOM 788 C CA . ILE A 1 103 ? 2.976 -1.562 12.244 1.00 95.50 103 ILE A CA 1
ATOM 789 C C . ILE A 1 103 ? 1.462 -1.796 12.233 1.00 95.50 103 ILE A C 1
ATOM 791 O O . ILE A 1 103 ? 0.803 -1.521 13.233 1.00 95.50 103 ILE A O 1
ATOM 795 N N . VAL A 1 104 ? 0.915 -2.330 11.137 1.00 96.25 104 VAL A N 1
ATOM 796 C CA . VAL A 1 104 ? -0.519 -2.648 11.035 1.00 96.25 104 VAL A CA 1
ATOM 797 C C . VAL A 1 104 ? -0.924 -3.719 12.048 1.00 96.25 104 VAL A C 1
ATOM 799 O O . VAL A 1 104 ? -1.958 -3.566 12.696 1.00 96.25 104 VAL A O 1
ATOM 802 N N . ASP A 1 105 ? -0.107 -4.760 12.224 1.00 96.56 105 ASP A N 1
ATOM 803 C CA . ASP A 1 105 ? -0.362 -5.831 13.192 1.00 96.56 105 ASP A CA 1
ATOM 804 C C . ASP A 1 105 ? -0.435 -5.271 14.619 1.00 96.56 105 ASP A C 1
ATOM 806 O O . ASP A 1 105 ? -1.435 -5.496 15.302 1.00 96.56 105 ASP A O 1
ATOM 810 N N . ARG A 1 106 ? 0.546 -4.449 15.028 1.00 94.06 106 ARG A N 1
ATOM 811 C CA . ARG A 1 106 ? 0.536 -3.765 16.334 1.00 94.06 106 ARG A CA 1
ATOM 812 C C . ARG A 1 106 ? -0.648 -2.814 16.485 1.00 94.06 106 ARG A C 1
ATOM 814 O O . ARG A 1 106 ? -1.286 -2.789 17.530 1.00 94.06 106 ARG A O 1
ATOM 821 N N . ALA A 1 107 ? -0.991 -2.063 15.438 1.00 92.31 107 ALA A N 1
ATOM 822 C CA . ALA A 1 107 ? -2.154 -1.175 15.455 1.00 92.31 107 ALA A CA 1
ATOM 823 C C . ALA A 1 107 ? -3.487 -1.930 15.579 1.00 92.31 107 ALA A C 1
ATOM 825 O O . ALA A 1 107 ? -4.497 -1.349 15.973 1.00 92.31 107 ALA A O 1
ATOM 826 N N . ALA A 1 108 ? -3.499 -3.221 15.245 1.00 92.44 108 ALA A N 1
ATOM 827 C CA . ALA A 1 108 ? -4.648 -4.096 15.396 1.00 92.44 108 ALA A CA 1
ATOM 828 C C . ALA A 1 108 ? -4.671 -4.828 16.754 1.00 92.44 108 ALA A C 1
ATOM 830 O O . ALA A 1 108 ? -5.607 -5.593 17.014 1.00 92.44 108 ALA A O 1
ATOM 831 N N . GLU A 1 109 ? -3.675 -4.658 17.623 1.00 91.25 109 GLU A N 1
ATOM 832 C CA . GLU A 1 109 ? -3.663 -5.250 18.962 1.00 91.25 109 GLU A CA 1
ATOM 833 C C . GLU A 1 109 ? -4.6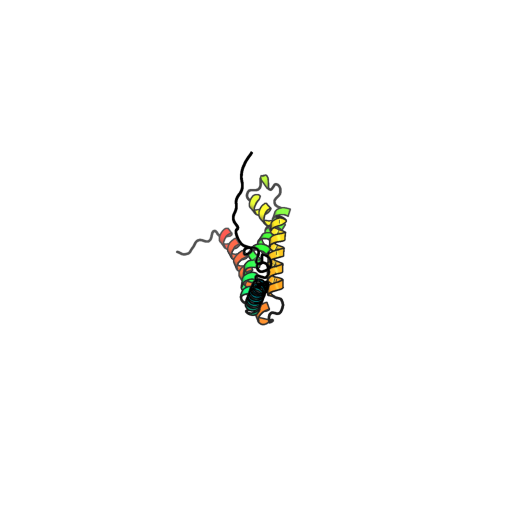11 -4.485 19.896 1.00 91.25 109 GLU A C 1
ATOM 835 O O . GLU A 1 109 ? -4.667 -3.260 19.897 1.00 91.25 109 GLU A O 1
ATOM 840 N N . GLY A 1 110 ? -5.418 -5.206 20.679 1.00 82.81 110 GLY A N 1
ATOM 841 C CA . GLY A 1 110 ? -6.304 -4.600 21.685 1.00 82.81 110 GLY A CA 1
ATOM 842 C C . GLY A 1 110 ? -7.486 -3.772 21.152 1.00 82.81 110 GLY A C 1
ATOM 843 O O . GLY A 1 110 ? -8.346 -3.389 21.945 1.00 82.81 110 GLY A O 1
ATOM 844 N N . VAL A 1 111 ? -7.587 -3.526 19.840 1.00 87.00 111 VAL A N 1
ATOM 845 C CA . VAL A 1 111 ? -8.720 -2.794 19.249 1.00 87.00 111 VAL A CA 1
ATOM 846 C C . VAL A 1 111 ? -9.989 -3.648 19.174 1.00 87.00 111 VAL A C 1
ATOM 848 O O . VAL A 1 111 ? -9.946 -4.873 19.018 1.00 87.00 111 VAL A O 1
ATOM 851 N N . LEU A 1 112 ? -11.147 -2.983 19.240 1.00 89.69 112 LEU A N 1
ATOM 852 C CA . LEU A 1 112 ? -12.459 -3.614 19.080 1.00 89.69 112 LEU A CA 1
ATOM 853 C C . LEU A 1 112 ? -12.610 -4.251 17.691 1.00 89.69 112 LEU A C 1
ATOM 855 O O . LEU A 1 112 ? -12.095 -3.733 16.700 1.00 89.69 112 LEU A O 1
ATOM 859 N N . GLU A 1 113 ? -13.414 -5.311 17.590 1.00 92.50 113 GLU A N 1
ATOM 860 C CA . GLU A 1 113 ? -13.625 -6.016 16.316 1.00 92.50 113 GLU A CA 1
ATOM 861 C C . GLU A 1 113 ? -14.189 -5.105 15.215 1.00 92.50 113 GLU A C 1
ATOM 863 O O . GLU A 1 113 ? -13.814 -5.230 14.053 1.00 92.50 113 GLU A O 1
ATOM 868 N N . LEU A 1 114 ? -15.022 -4.124 15.580 1.00 91.50 114 LEU A N 1
ATOM 869 C CA . LEU A 1 114 ? -15.512 -3.117 14.637 1.00 91.50 114 LEU A CA 1
ATOM 870 C C . LEU A 1 114 ? -14.369 -2.284 14.030 1.00 91.50 114 LEU A C 1
ATOM 872 O O . LEU A 1 114 ? -14.386 -2.010 12.834 1.00 91.50 114 LEU A O 1
ATOM 876 N N . GLN A 1 115 ? -13.362 -1.905 14.822 1.00 91.25 115 GLN A N 1
ATOM 877 C CA . GLN A 1 115 ? -12.199 -1.167 14.316 1.00 91.25 115 GLN A CA 1
ATOM 878 C C . GLN A 1 115 ? -11.322 -2.066 13.445 1.00 91.25 115 GLN A C 1
ATOM 880 O O . GLN A 1 115 ? -10.924 -1.662 12.356 1.00 91.25 115 GLN A O 1
ATOM 885 N N . ARG A 1 116 ? -11.113 -3.325 13.853 1.00 94.56 116 ARG A N 1
ATOM 886 C CA . ARG A 1 116 ? -10.402 -4.317 13.034 1.00 94.56 116 ARG A CA 1
ATOM 887 C C . ARG A 1 116 ? -11.085 -4.531 11.679 1.00 94.56 116 ARG A C 1
ATOM 889 O O . ARG A 1 116 ? -10.405 -4.644 10.662 1.00 94.56 116 ARG A O 1
ATOM 896 N N . GLN A 1 117 ? -12.419 -4.542 11.642 1.00 96.62 117 GLN A N 1
ATOM 897 C CA . GLN A 1 117 ? -13.171 -4.596 10.390 1.00 96.62 117 GLN A CA 1
ATOM 898 C C . GLN A 1 117 ? -12.917 -3.357 9.527 1.00 96.62 117 GLN A C 1
ATOM 900 O O . GLN A 1 117 ? -12.592 -3.510 8.355 1.00 96.62 117 GLN A O 1
ATOM 905 N N . ARG A 1 118 ? -12.963 -2.149 10.103 1.00 96.56 118 ARG A N 1
ATOM 906 C CA . ARG A 1 118 ? -12.664 -0.908 9.366 1.00 96.56 118 ARG A CA 1
ATOM 907 C C . ARG A 1 118 ? -11.239 -0.890 8.800 1.00 96.56 118 ARG A C 1
ATOM 909 O O . ARG A 1 118 ? -11.048 -0.438 7.677 1.00 96.56 118 ARG A O 1
ATOM 916 N N . MET A 1 119 ? -10.255 -1.421 9.531 1.00 97.69 119 MET A N 1
ATOM 917 C CA . MET A 1 119 ? -8.882 -1.589 9.031 1.00 97.69 119 MET A CA 1
ATOM 918 C C . MET A 1 119 ? -8.840 -2.510 7.804 1.00 97.69 119 MET A C 1
ATOM 920 O O . MET A 1 119 ? -8.229 -2.165 6.793 1.00 97.69 119 MET A O 1
ATOM 924 N N . ARG A 1 120 ? -9.530 -3.660 7.857 1.00 98.31 120 ARG A N 1
ATOM 925 C CA . ARG A 1 120 ? -9.638 -4.583 6.712 1.00 98.31 120 ARG A CA 1
ATOM 926 C C . ARG A 1 120 ? -10.325 -3.929 5.517 1.00 98.31 120 ARG A C 1
ATOM 928 O O . ARG A 1 120 ? -9.845 -4.068 4.396 1.00 98.31 120 ARG A O 1
ATOM 935 N N . ASP A 1 121 ? -11.414 -3.204 5.751 1.00 98.19 121 ASP A N 1
ATOM 936 C CA . ASP A 1 121 ? -12.154 -2.514 4.693 1.00 98.19 121 ASP A CA 1
ATOM 937 C C . ASP A 1 121 ? -11.282 -1.454 4.009 1.00 98.19 121 ASP A C 1
ATOM 939 O O . ASP A 1 121 ? -11.265 -1.370 2.780 1.00 98.19 121 ASP A O 1
ATOM 943 N N . ALA A 1 122 ? -10.503 -0.696 4.785 1.00 98.12 122 ALA A N 1
ATOM 944 C CA . ALA A 1 122 ? -9.563 0.289 4.265 1.00 98.12 122 ALA A CA 1
ATOM 945 C C . ALA A 1 122 ? -8.445 -0.355 3.430 1.00 98.12 122 ALA A C 1
ATOM 947 O O . ALA A 1 122 ? -8.185 0.098 2.315 1.00 98.12 122 ALA A O 1
ATOM 948 N N . PHE A 1 123 ? -7.853 -1.454 3.910 1.00 98.56 123 PHE A N 1
ATOM 949 C CA . PHE A 1 123 ? -6.865 -2.234 3.158 1.00 98.56 123 PHE A CA 1
ATOM 950 C C . PHE A 1 123 ? -7.434 -2.749 1.825 1.00 98.56 123 PHE A C 1
ATOM 952 O O . PHE A 1 123 ? -6.808 -2.610 0.773 1.00 98.56 123 PHE A O 1
ATOM 959 N N . VAL A 1 124 ? -8.645 -3.318 1.838 1.00 98.62 124 VAL A N 1
ATOM 960 C CA . VAL A 1 124 ? -9.303 -3.831 0.625 1.00 98.62 124 VAL A CA 1
ATOM 961 C C . VAL A 1 124 ? -9.622 -2.695 -0.343 1.00 98.62 124 VAL A C 1
ATOM 963 O O . VAL A 1 124 ? -9.418 -2.839 -1.549 1.00 98.62 124 VAL A O 1
ATOM 966 N N . GLN A 1 125 ? -10.107 -1.559 0.158 1.00 98.38 125 GLN A N 1
ATOM 967 C CA . GLN A 1 125 ? -10.434 -0.414 -0.682 1.00 98.38 125 GLN A CA 1
ATOM 968 C C . GLN A 1 125 ? -9.186 0.194 -1.328 1.00 98.38 125 GLN A C 1
ATOM 970 O O . GLN A 1 125 ? -9.195 0.445 -2.530 1.00 98.38 125 GLN A O 1
ATOM 975 N N . ALA A 1 126 ? -8.103 0.371 -0.572 1.00 97.94 126 ALA A N 1
ATOM 976 C CA . ALA A 1 126 ? -6.832 0.832 -1.119 1.00 97.94 126 ALA A CA 1
ATOM 977 C C . ALA A 1 126 ? -6.250 -0.167 -2.135 1.00 97.94 126 ALA A C 1
ATOM 979 O O . ALA A 1 126 ? -5.801 0.242 -3.199 1.00 97.94 126 ALA A O 1
ATOM 980 N N . SER A 1 127 ? -6.378 -1.477 -1.896 1.00 98.50 127 SER A N 1
ATOM 981 C CA . SER A 1 127 ? -5.982 -2.504 -2.878 1.00 98.50 127 SER A CA 1
ATOM 982 C C . SER A 1 127 ? -6.760 -2.396 -4.199 1.00 98.50 127 SER A C 1
ATOM 984 O O . SER A 1 127 ? -6.203 -2.612 -5.273 1.00 98.50 127 SER A O 1
ATOM 986 N N . ARG A 1 128 ? -8.053 -2.037 -4.147 1.00 98.31 128 ARG A N 1
ATOM 987 C CA . ARG A 1 128 ? -8.844 -1.752 -5.357 1.00 98.31 128 ARG A CA 1
ATOM 988 C C . ARG A 1 128 ? -8.336 -0.509 -6.078 1.00 98.31 128 ARG A C 1
ATOM 990 O O . ARG A 1 128 ? -8.301 -0.519 -7.303 1.00 98.31 128 ARG A O 1
ATOM 997 N N . TYR A 1 129 ? -7.939 0.530 -5.345 1.00 97.62 129 TYR A N 1
ATOM 998 C CA . TYR A 1 129 ? -7.344 1.723 -5.947 1.00 97.62 129 TYR A CA 1
ATOM 999 C C . TYR A 1 129 ? -6.006 1.428 -6.622 1.00 97.62 129 TYR A C 1
ATOM 1001 O O . TYR A 1 129 ? -5.790 1.937 -7.713 1.00 97.62 129 TYR A O 1
ATOM 1009 N N . GLU A 1 130 ? -5.169 0.555 -6.060 1.00 98.06 130 GLU A N 1
ATOM 1010 C CA . GLU A 1 130 ? -3.947 0.100 -6.739 1.00 98.06 130 GLU A CA 1
ATOM 1011 C C . GLU A 1 130 ? -4.268 -0.606 -8.061 1.00 98.06 130 GLU A C 1
ATOM 1013 O O . GLU A 1 130 ? -3.681 -0.302 -9.095 1.00 98.06 130 GLU A O 1
ATOM 1018 N N . TRP A 1 131 ? -5.262 -1.500 -8.078 1.00 97.00 131 TRP A N 1
ATOM 1019 C CA . TRP A 1 131 ? -5.709 -2.118 -9.331 1.00 97.00 131 TRP A CA 1
ATOM 1020 C C . TRP A 1 131 ? -6.226 -1.082 -10.342 1.00 97.00 131 TRP A C 1
ATOM 1022 O O . TRP A 1 131 ? -5.863 -1.135 -11.516 1.00 97.00 131 TRP A O 1
ATOM 1032 N N . MET A 1 132 ? -7.038 -0.121 -9.889 1.00 96.50 132 MET A N 1
ATOM 1033 C CA . MET A 1 132 ? -7.545 0.960 -10.741 1.00 96.50 132 MET A CA 1
ATOM 1034 C C . MET A 1 132 ? -6.416 1.846 -11.271 1.00 96.50 132 MET A C 1
ATOM 1036 O O . MET A 1 132 ? -6.493 2.285 -12.409 1.00 96.50 132 MET A O 1
ATOM 1040 N N . PHE A 1 133 ? -5.362 2.083 -10.487 1.00 95.88 133 PHE A N 1
ATOM 1041 C CA . PHE A 1 133 ? -4.186 2.835 -10.918 1.00 95.88 133 PHE A CA 1
ATOM 1042 C C . PHE A 1 133 ? -3.495 2.152 -12.107 1.00 95.88 133 PHE A C 1
ATOM 1044 O O . PHE A 1 133 ? -3.213 2.800 -13.117 1.00 95.88 133 PHE A O 1
ATOM 1051 N N . TRP A 1 134 ? -3.303 0.830 -12.038 1.00 96.50 134 TRP A N 1
ATOM 1052 C CA . TRP A 1 134 ? -2.767 0.047 -13.156 1.00 96.50 134 TRP A CA 1
ATOM 1053 C C . TRP A 1 134 ? -3.699 0.038 -14.374 1.00 96.50 134 TRP A C 1
ATOM 1055 O O . TRP A 1 134 ? -3.237 0.216 -15.502 1.00 96.50 134 TRP A O 1
ATOM 1065 N N . ASP A 1 135 ? -5.008 -0.138 -14.166 1.00 97.25 135 ASP A N 1
ATOM 1066 C CA . ASP A 1 135 ? -6.007 -0.138 -15.245 1.00 97.25 135 ASP A CA 1
ATOM 1067 C C . ASP A 1 135 ? -6.101 1.231 -15.941 1.00 97.25 135 ASP A C 1
ATOM 1069 O O . ASP A 1 135 ? -6.149 1.293 -17.170 1.00 97.25 135 ASP A O 1
ATOM 1073 N N . ALA A 1 136 ? -6.038 2.328 -15.184 1.00 96.19 136 ALA A N 1
ATOM 1074 C CA . ALA A 1 136 ? -6.019 3.690 -15.708 1.00 96.19 136 ALA A CA 1
ATOM 1075 C C . ALA A 1 136 ? -4.775 3.946 -16.568 1.00 96.19 136 ALA A C 1
ATOM 1077 O O . ALA A 1 136 ? -4.890 4.457 -17.684 1.00 96.19 136 ALA A O 1
ATOM 1078 N N . ALA A 1 137 ? -3.591 3.531 -16.100 1.00 95.38 137 ALA A N 1
ATOM 1079 C CA . ALA A 1 137 ? -2.354 3.628 -16.874 1.00 95.38 137 ALA A CA 1
ATOM 1080 C C . ALA A 1 137 ? -2.426 2.797 -18.168 1.00 95.38 137 ALA A C 1
ATOM 1082 O O . ALA A 1 137 ? -2.049 3.279 -19.236 1.00 95.38 137 ALA A O 1
ATOM 1083 N N . TRP A 1 138 ? -2.971 1.579 -18.093 1.00 96.56 138 TRP A N 1
ATOM 1084 C CA . TRP A 1 138 ? -3.154 0.698 -19.248 1.00 96.56 138 TRP A CA 1
ATOM 1085 C C . TRP A 1 138 ? -4.117 1.275 -20.291 1.00 96.56 138 TRP A C 1
ATOM 1087 O O . TRP A 1 138 ? -3.855 1.216 -21.493 1.00 96.56 138 TRP A O 1
ATOM 1097 N N . ARG A 1 139 ? -5.230 1.862 -19.842 1.00 97.12 139 ARG A N 1
ATOM 1098 C CA . ARG A 1 139 ? -6.226 2.504 -20.713 1.00 97.12 139 ARG A CA 1
ATOM 1099 C C . ARG A 1 139 ? -5.824 3.905 -21.162 1.00 97.12 139 ARG A C 1
ATOM 1101 O O . ARG A 1 139 ? -6.548 4.490 -21.964 1.00 97.12 139 ARG A O 1
ATOM 1108 N N . MET A 1 140 ? -4.699 4.424 -20.663 1.00 96.69 140 MET A N 1
ATOM 1109 C CA . MET A 1 140 ? -4.278 5.814 -20.836 1.00 96.69 140 MET A CA 1
ATOM 1110 C C . MET A 1 140 ? -5.416 6.780 -20.480 1.00 96.69 140 MET A C 1
ATOM 1112 O O . MET A 1 140 ? -5.754 7.676 -21.254 1.00 96.69 140 MET A O 1
ATOM 1116 N N . GLU A 1 141 ? -6.053 6.540 -19.331 1.00 94.69 141 GLU A N 1
ATOM 1117 C CA . GLU A 1 141 ? -7.193 7.324 -18.871 1.00 94.69 141 GLU A CA 1
ATOM 1118 C C . GLU A 1 141 ? -6.821 8.809 -18.778 1.00 94.69 141 GLU A C 1
ATOM 1120 O O . GLU A 1 141 ? -5.800 9.195 -18.207 1.00 94.69 141 GLU A O 1
ATOM 1125 N N . THR A 1 142 ? -7.669 9.651 -19.362 1.00 92.88 142 THR A N 1
ATOM 1126 C CA . THR A 1 142 ? -7.528 11.104 -19.319 1.00 92.88 142 THR A CA 1
ATOM 1127 C C . THR A 1 142 ? -8.602 11.704 -18.437 1.00 92.88 142 THR A C 1
ATOM 1129 O O . THR A 1 142 ? -9.740 11.236 -18.417 1.00 92.88 142 THR A O 1
ATOM 1132 N N . TRP A 1 143 ? -8.266 12.805 -17.774 1.00 85.38 143 TRP A N 1
ATOM 1133 C CA . TRP A 1 143 ? -9.231 13.564 -16.995 1.00 85.38 143 TRP A CA 1
ATOM 1134 C C . TRP A 1 143 ? -10.382 14.069 -17.879 1.00 85.38 143 TRP A C 1
ATOM 1136 O O . TRP A 1 143 ? -10.121 14.635 -18.941 1.00 85.38 143 TRP A O 1
ATOM 1146 N N . PRO A 1 144 ? -11.647 13.902 -17.454 1.00 83.12 144 PRO A N 1
ATOM 1147 C CA . PRO A 1 144 ? -12.807 14.413 -18.175 1.00 83.12 144 PRO A CA 1
ATOM 1148 C C . PRO A 1 144 ? -13.021 15.904 -17.858 1.00 83.12 144 PRO A C 1
ATOM 1150 O O . PRO A 1 144 ? -14.045 16.276 -17.284 1.00 83.12 144 PRO A O 1
ATOM 1153 N N . ILE A 1 145 ? -12.028 16.741 -18.176 1.00 72.31 145 ILE A N 1
ATOM 1154 C CA . ILE A 1 145 ? -12.053 18.201 -17.980 1.00 72.31 145 ILE A CA 1
ATOM 1155 C C . ILE A 1 145 ? -11.777 18.950 -19.279 1.00 72.31 145 ILE A C 1
ATOM 1157 O O . ILE A 1 145 ? -10.875 18.524 -20.033 1.00 72.31 145 ILE A O 1
#

Sequence (145 aa):
MSSTLGAFTTRAEQSDKRRWTDVDDRSETASDEVESALEAAQLASGEYGIAVAAVLPCFWIYQVVGTELLDTAGDLEKHPYGDWIGMYANPVFAEETKIVRGIVDRAAEGVLELQRQRMRDAFVQASRYEWMFWDAAWRMETWPI

Radius of gyration: 30.68 Å; chains: 1; bounding box: 84×57×74 Å

Fold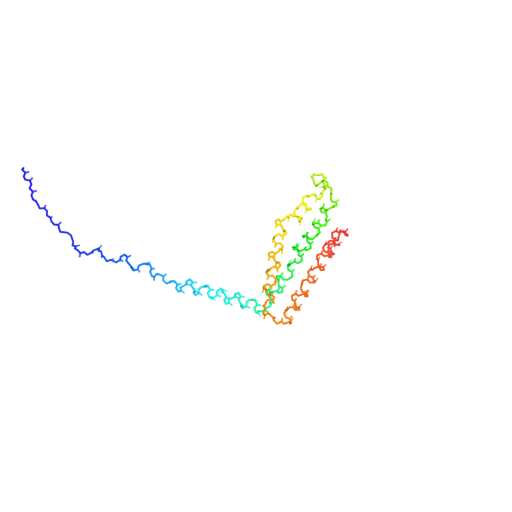seek 3Di:
DDDDDDDDDDPDDPPDPPPPPPPPPVVVVVVVVVVVVVVVVCLAVLVVLQVLLLCLLVLPVLLVVLLVCVVVQPDLVPGPCSVSSCVSVPVVSVVVSVVSVVVSVVSPPPYDVVSVVSSVVSNVVSNVVVVVVVVCVVVVPDDPD

pLDDT: mean 81.86, std 22.0, range [30.86, 98.62]